Protein AF-A0A6J4MSC1-F1 (afdb_monomer_lite)

Structure (mmCIF, N/CA/C/O backbone):
data_AF-A0A6J4MSC1-F1
#
_entry.id   AF-A0A6J4MSC1-F1
#
loop_
_atom_site.group_PDB
_atom_site.id
_atom_site.type_symbol
_atom_site.label_atom_id
_atom_site.label_alt_id
_atom_site.label_comp_id
_atom_site.label_asym_id
_atom_site.label_entity_id
_atom_site.label_seq_id
_atom_site.pdbx_PDB_ins_code
_atom_site.Cartn_x
_atom_site.Cartn_y
_atom_site.Cartn_z
_atom_site.occupancy
_atom_site.B_iso_or_equiv
_atom_site.auth_seq_id
_atom_site.auth_comp_id
_atom_site.auth_asym_id
_atom_site.auth_atom_id
_atom_site.pdbx_PDB_model_num
ATOM 1 N N . MET A 1 1 ? -23.308 -33.483 -24.014 1.00 45.34 1 MET A N 1
ATOM 2 C CA . MET A 1 1 ? -23.322 -32.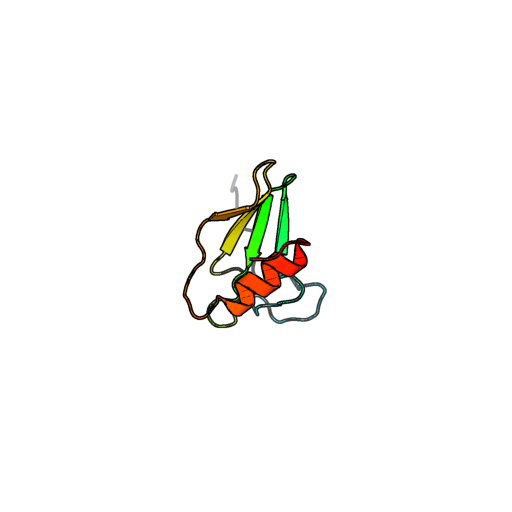605 -22.829 1.00 45.34 1 MET A CA 1
ATOM 3 C C . MET A 1 1 ? -21.873 -32.405 -22.459 1.00 45.34 1 MET A C 1
ATOM 5 O O . MET A 1 1 ? -21.268 -33.309 -21.906 1.00 45.34 1 MET A O 1
ATOM 9 N N . GLU A 1 2 ? -21.307 -31.296 -22.910 1.00 34.62 2 GLU A N 1
ATOM 10 C CA . GLU A 1 2 ? -19.905 -30.942 -22.717 1.00 34.62 2 GLU A CA 1
ATOM 11 C C . GLU A 1 2 ? -19.921 -29.574 -22.042 1.00 34.62 2 GLU A C 1
ATOM 13 O O . GLU A 1 2 ? -20.486 -28.621 -22.577 1.00 34.62 2 GLU A O 1
ATOM 18 N N . VAL A 1 3 ? -19.434 -29.526 -20.806 1.00 46.56 3 VAL A N 1
ATOM 19 C CA . VAL A 1 3 ? -19.241 -28.287 -20.054 1.00 46.56 3 VAL A CA 1
ATOM 20 C C . VAL A 1 3 ? -17.815 -27.835 -20.337 1.00 46.56 3 VAL A C 1
ATOM 22 O O . VAL A 1 3 ? -16.870 -28.368 -19.767 1.00 46.56 3 VAL A O 1
ATOM 25 N N . ALA A 1 4 ? -17.658 -26.919 -21.291 1.00 40.41 4 ALA A N 1
ATOM 26 C CA . ALA A 1 4 ? -16.374 -26.288 -21.556 1.00 40.41 4 ALA A CA 1
ATOM 27 C C . ALA A 1 4 ? -16.170 -25.131 -20.569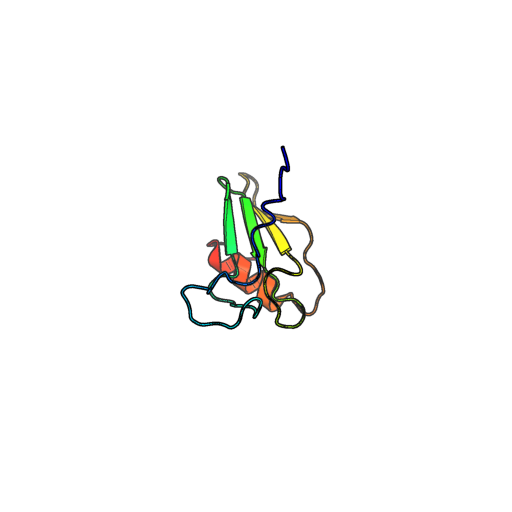 1.00 40.41 4 ALA A C 1
ATOM 29 O O . ALA A 1 4 ? -16.990 -24.216 -20.479 1.00 40.41 4 ALA A O 1
ATOM 30 N N . ASP A 1 5 ? -15.080 -25.254 -19.819 1.00 40.59 5 ASP A N 1
ATOM 31 C CA . ASP A 1 5 ? -14.520 -24.335 -18.836 1.00 40.59 5 ASP A CA 1
ATOM 32 C C . ASP A 1 5 ? -14.546 -22.868 -19.284 1.00 40.59 5 ASP A C 1
ATOM 34 O O . ASP A 1 5 ? -13.924 -22.483 -20.275 1.00 40.59 5 ASP A O 1
ATOM 38 N N . ALA A 1 6 ? -15.203 -22.023 -18.491 1.00 41.69 6 ALA A N 1
ATOM 39 C CA . ALA A 1 6 ? -15.039 -20.579 -18.551 1.00 41.69 6 ALA A CA 1
ATOM 40 C C . ALA A 1 6 ? -13.904 -20.168 -17.603 1.00 41.69 6 ALA A C 1
ATOM 42 O O . ALA A 1 6 ? -14.141 -19.588 -16.545 1.00 41.69 6 ALA A O 1
ATOM 43 N N . VAL A 1 7 ? -12.658 -20.463 -17.977 1.00 44.88 7 VAL A N 1
ATOM 44 C CA . VAL A 1 7 ? -11.515 -19.732 -17.420 1.00 44.88 7 VAL A CA 1
ATOM 45 C C . VAL A 1 7 ? -11.425 -18.440 -18.222 1.00 44.88 7 VAL A C 1
ATOM 47 O O . VAL A 1 7 ? -10.874 -18.420 -19.320 1.00 44.88 7 VAL A O 1
ATOM 50 N N . SER A 1 8 ? -12.063 -17.374 -17.729 1.00 42.53 8 SER A N 1
ATOM 51 C CA . SER A 1 8 ? -11.955 -16.065 -18.368 1.00 42.53 8 SER A CA 1
ATOM 52 C C . SER A 1 8 ? -10.508 -15.598 -18.280 1.00 42.53 8 SER A C 1
ATOM 54 O O . SER A 1 8 ? -9.977 -15.416 -17.183 1.00 42.53 8 SER A O 1
ATOM 56 N N . ASP A 1 9 ? -9.905 -15.425 -19.446 1.00 41.09 9 ASP A N 1
ATOM 57 C CA . ASP A 1 9 ? -8.602 -14.827 -19.678 1.00 41.09 9 ASP A CA 1
ATOM 58 C C . ASP A 1 9 ? -8.414 -13.555 -18.827 1.00 41.09 9 ASP A C 1
ATOM 60 O O . ASP A 1 9 ? -9.003 -12.505 -19.084 1.00 41.09 9 ASP A O 1
ATOM 64 N N . ALA A 1 10 ? -7.626 -13.664 -17.754 1.00 46.50 10 ALA A N 1
ATOM 65 C CA . ALA A 1 10 ? -7.291 -12.545 -16.874 1.00 46.50 10 ALA A CA 1
ATOM 66 C C . ALA A 1 10 ? -6.270 -11.587 -17.521 1.00 46.50 10 ALA A C 1
ATOM 68 O O . ALA A 1 10 ? -5.872 -10.600 -16.901 1.00 46.50 10 ALA A O 1
ATOM 69 N N . THR A 1 11 ? -5.826 -11.866 -18.751 1.00 47.47 11 THR A N 1
ATOM 70 C CA . THR A 1 11 ? -4.735 -11.149 -19.414 1.00 47.47 11 THR A CA 1
ATOM 71 C C . THR A 1 11 ? -5.196 -9.886 -20.153 1.00 47.47 11 THR A C 1
ATOM 73 O O . THR A 1 11 ? -4.360 -9.078 -20.548 1.00 47.47 11 THR A O 1
ATOM 76 N N . THR A 1 12 ? -6.504 -9.628 -20.273 1.00 42.09 12 THR A N 1
ATOM 77 C CA . THR A 1 12 ? -7.035 -8.453 -20.998 1.00 42.09 12 THR A CA 1
ATOM 78 C C . THR A 1 12 ? -7.760 -7.429 -20.126 1.00 42.09 12 THR A C 1
ATOM 80 O O . THR A 1 12 ? -8.626 -6.705 -20.622 1.00 42.09 12 THR A O 1
ATOM 83 N N . ARG A 1 13 ? -7.422 -7.299 -18.835 1.00 46.44 13 ARG A N 1
ATOM 84 C CA . ARG A 1 13 ? -7.830 -6.092 -18.101 1.00 46.44 13 ARG A CA 1
ATOM 85 C C . ARG A 1 13 ? -6.960 -4.929 -18.578 1.00 46.44 13 ARG A C 1
ATOM 87 O O . ARG A 1 13 ? -5.890 -4.693 -18.033 1.00 46.44 13 ARG A O 1
ATOM 94 N N . THR A 1 14 ? -7.405 -4.222 -19.613 1.00 44.00 14 THR A N 1
ATOM 95 C CA . THR A 1 14 ? -6.903 -2.877 -19.914 1.00 44.00 14 THR A CA 1
ATOM 96 C C . THR A 1 14 ? -7.141 -2.021 -18.678 1.00 44.00 14 THR A C 1
ATOM 98 O O . THR A 1 14 ? -8.297 -1.780 -18.317 1.00 44.00 14 THR A O 1
ATOM 101 N N . ASP A 1 15 ? -6.064 -1.626 -17.999 1.00 50.09 15 ASP A N 1
ATOM 102 C CA . ASP A 1 15 ? -6.162 -0.639 -16.933 1.00 50.09 15 ASP A CA 1
ATOM 103 C C . ASP A 1 15 ? -6.679 0.678 -17.530 1.00 50.09 15 ASP A C 1
ATOM 105 O O . ASP A 1 15 ? -6.269 1.060 -18.633 1.00 50.09 15 ASP A O 1
ATOM 109 N N . PRO A 1 16 ? -7.595 1.373 -16.835 1.00 51.09 16 PRO A N 1
ATOM 110 C CA . PRO A 1 16 ? -8.188 2.620 -17.320 1.00 51.09 16 PRO A CA 1
ATOM 111 C C . PRO A 1 16 ? -7.153 3.738 -17.547 1.00 51.09 16 PRO A C 1
ATOM 113 O O . PRO A 1 16 ? -7.460 4.715 -18.226 1.00 51.09 16 PRO A O 1
ATOM 116 N N . ASP A 1 17 ? -5.930 3.558 -17.045 1.00 59.19 17 ASP A N 1
ATOM 117 C CA . ASP A 1 17 ? -4.864 4.560 -17.021 1.00 59.19 17 ASP A CA 1
ATOM 118 C C . ASP A 1 17 ? -3.813 4.375 -18.137 1.00 59.19 17 ASP A C 1
ATOM 120 O O . ASP A 1 17 ? -2.850 5.134 -18.225 1.00 59.19 17 ASP A O 1
ATOM 124 N N . GLY A 1 18 ? -3.992 3.392 -19.033 1.00 57.47 18 GLY A N 1
ATOM 125 C CA . GLY A 1 18 ? -3.130 3.201 -20.212 1.00 57.47 18 GLY A CA 1
ATOM 126 C C . GLY A 1 18 ? -1.748 2.596 -19.931 1.00 57.47 18 GLY A C 1
ATOM 127 O O . GLY A 1 18 ? -0.888 2.608 -20.812 1.00 57.47 18 GLY A O 1
ATOM 128 N N . LEU A 1 19 ? -1.525 2.060 -18.729 1.00 61.25 19 LEU A N 1
ATOM 129 C CA . LEU A 1 19 ? -0.322 1.301 -18.385 1.00 61.25 19 LEU A CA 1
ATOM 130 C C . LEU A 1 19 ? -0.382 -0.122 -18.951 1.00 61.25 19 LEU A C 1
ATOM 132 O O . LEU A 1 19 ? -1.452 -0.727 -19.055 1.00 61.25 19 LEU A O 1
ATOM 136 N N . GLU A 1 20 ? 0.781 -0.673 -19.309 1.00 73.81 20 GLU A N 1
ATOM 137 C CA . GLU A 1 20 ? 0.854 -2.081 -19.695 1.00 73.81 20 GLU A CA 1
ATOM 138 C C . GLU A 1 20 ? 0.433 -2.984 -18.523 1.00 73.81 20 GLU A C 1
ATOM 140 O O . GLU A 1 20 ? 0.847 -2.737 -17.384 1.00 73.81 20 GLU A O 1
ATOM 145 N N . PRO A 1 21 ? -0.336 -4.061 -18.777 1.00 77.25 21 PRO A N 1
ATOM 146 C CA . PRO A 1 21 ? -0.788 -4.963 -17.729 1.00 77.25 21 PRO A CA 1
ATOM 147 C C . PRO A 1 21 ? 0.347 -5.447 -16.813 1.00 77.25 21 PRO A C 1
ATOM 149 O O . PRO A 1 21 ? 1.351 -6.034 -17.238 1.00 77.25 21 PRO A O 1
ATOM 152 N N . GLY A 1 22 ? 0.164 -5.215 -15.513 1.00 84.31 22 GLY A N 1
ATOM 153 C CA . GLY A 1 22 ? 1.099 -5.631 -14.471 1.00 84.31 22 GLY A CA 1
ATOM 154 C C . GLY A 1 22 ? 2.344 -4.753 -14.327 1.00 84.31 22 GLY A C 1
ATOM 155 O O . GLY A 1 22 ? 3.248 -5.140 -13.585 1.00 84.31 22 GLY A O 1
ATOM 156 N N . VAL A 1 23 ? 2.423 -3.598 -14.995 1.00 94.31 23 VAL A N 1
ATOM 157 C CA . VAL A 1 23 ? 3.347 -2.524 -14.595 1.00 94.31 23 VAL A CA 1
ATOM 158 C C . VAL A 1 23 ? 2.855 -1.924 -13.278 1.00 94.31 23 VAL A C 1
ATOM 160 O O . VAL A 1 23 ? 1.656 -1.755 -13.078 1.00 94.31 23 VAL A O 1
ATOM 163 N N . TYR A 1 24 ? 3.774 -1.656 -12.352 1.00 94.50 24 TYR A N 1
ATOM 164 C CA . TYR A 1 24 ? 3.426 -0.998 -11.095 1.00 94.50 24 TYR A CA 1
ATOM 165 C C . TYR A 1 24 ? 3.007 0.458 -11.332 1.00 94.50 24 TYR A C 1
ATOM 167 O O . TYR A 1 24 ? 3.773 1.228 -11.915 1.00 94.50 24 TYR A O 1
ATOM 175 N N . ASP A 1 25 ? 1.832 0.830 -10.823 1.00 95.31 25 ASP A N 1
ATOM 176 C CA . ASP A 1 25 ? 1.380 2.216 -10.734 1.00 95.31 25 ASP A CA 1
ATOM 177 C C . ASP A 1 25 ? 1.398 2.691 -9.271 1.00 95.31 25 ASP A C 1
ATOM 179 O O . ASP A 1 25 ? 0.601 2.210 -8.456 1.00 95.31 25 ASP A O 1
ATOM 183 N N . PRO A 1 26 ? 2.266 3.652 -8.907 1.00 95.00 26 PRO A N 1
ATOM 184 C CA . PRO A 1 26 ? 2.269 4.210 -7.564 1.00 95.00 26 PRO A CA 1
ATOM 185 C C . PRO A 1 26 ? 0.977 4.962 -7.224 1.00 95.00 26 PRO A C 1
ATOM 187 O O . PRO A 1 26 ? 0.641 5.041 -6.047 1.00 95.00 26 PRO A O 1
ATOM 190 N N . ALA A 1 27 ? 0.239 5.506 -8.199 1.00 95.38 27 ALA A N 1
ATOM 191 C CA . ALA A 1 27 ? -0.996 6.244 -7.929 1.00 95.38 27 ALA A CA 1
ATOM 192 C C . ALA A 1 27 ? -2.151 5.321 -7.502 1.00 95.38 27 ALA A C 1
ATOM 194 O O . ALA A 1 27 ? -3.013 5.729 -6.721 1.00 95.38 27 ALA A O 1
ATOM 195 N N . SER A 1 28 ? -2.138 4.064 -7.953 1.00 93.44 28 SER A N 1
ATOM 196 C CA . SER A 1 28 ? -3.119 3.039 -7.591 1.00 93.44 28 SER A CA 1
ATOM 197 C C . SER A 1 28 ? -2.611 2.050 -6.534 1.00 93.44 28 SER A C 1
ATOM 199 O O . SER A 1 28 ? -3.209 0.987 -6.349 1.00 93.44 28 SER A O 1
ATOM 201 N N . ALA A 1 29 ? -1.504 2.355 -5.847 1.00 96.44 29 ALA A N 1
ATOM 202 C CA . ALA A 1 29 ? -0.829 1.411 -4.953 1.00 96.44 29 ALA A CA 1
ATOM 203 C C . ALA A 1 29 ? -1.632 1.052 -3.690 1.00 96.44 29 ALA A C 1
ATOM 205 O O . ALA A 1 29 ? -1.274 0.105 -2.998 1.00 96.44 29 ALA A O 1
ATOM 206 N N . ALA A 1 30 ? -2.720 1.761 -3.375 1.00 97.81 30 ALA A N 1
ATOM 207 C CA . ALA A 1 30 ? -3.579 1.463 -2.233 1.00 97.81 30 ALA A CA 1
ATOM 208 C C . ALA A 1 30 ? -5.021 1.180 -2.668 1.00 97.81 30 ALA A C 1
ATOM 210 O O . ALA A 1 30 ? -5.656 1.978 -3.356 1.00 97.81 30 ALA A O 1
ATOM 211 N N . ARG A 1 31 ? -5.577 0.059 -2.200 1.00 97.56 31 ARG A N 1
ATOM 212 C CA . ARG A 1 31 ? -6.969 -0.331 -2.451 1.00 97.56 31 ARG A CA 1
ATOM 213 C C . ARG A 1 31 ? -7.661 -0.743 -1.160 1.00 97.56 31 ARG A C 1
ATOM 215 O O . ARG A 1 31 ? -7.223 -1.669 -0.480 1.00 97.56 31 ARG A O 1
ATOM 222 N N . GLN A 1 32 ? -8.788 -0.109 -0.847 1.00 97.62 32 GLN A N 1
ATOM 223 C CA . GLN A 1 32 ? -9.591 -0.495 0.310 1.00 97.62 32 GLN A CA 1
ATOM 224 C C . GLN A 1 32 ? -10.336 -1.809 0.033 1.00 97.62 32 GLN A C 1
ATOM 226 O O . GLN A 1 32 ? -11.028 -1.938 -0.978 1.00 97.62 32 GLN A O 1
ATOM 231 N N . LEU A 1 33 ? -10.191 -2.789 0.927 1.00 97.31 33 LEU A N 1
ATOM 232 C CA . LEU A 1 33 ? -10.887 -4.082 0.847 1.00 97.31 33 LEU A CA 1
ATOM 233 C C . LEU A 1 33 ? -12.146 -4.103 1.712 1.00 97.31 33 LEU A C 1
ATOM 235 O O . LEU A 1 33 ? -13.169 -4.662 1.329 1.00 97.31 33 LEU A O 1
ATOM 239 N N . ALA A 1 34 ? -12.047 -3.495 2.891 1.00 97.50 34 ALA A N 1
ATOM 240 C CA . ALA A 1 34 ? -13.124 -3.329 3.852 1.00 97.50 34 ALA A CA 1
ATOM 241 C C . ALA A 1 34 ? -12.846 -2.083 4.702 1.00 97.50 34 ALA A C 1
ATOM 243 O O . ALA A 1 34 ? -11.769 -1.486 4.625 1.00 97.50 34 ALA A O 1
ATOM 244 N N . LYS A 1 35 ? -13.804 -1.685 5.546 1.00 96.62 35 LYS A N 1
ATOM 245 C CA . LYS A 1 35 ? -13.602 -0.567 6.476 1.00 96.62 35 LYS A CA 1
ATOM 246 C C . LYS A 1 35 ? -12.367 -0.830 7.346 1.00 96.62 35 LYS A C 1
ATOM 248 O O . LYS A 1 35 ? -12.343 -1.797 8.099 1.00 96.62 35 LYS A O 1
ATOM 253 N N . GLY A 1 36 ? -11.370 0.047 7.237 1.00 97.00 36 GLY A N 1
ATOM 254 C CA . GLY A 1 36 ? -10.113 -0.055 7.983 1.00 97.00 36 GLY A CA 1
ATOM 255 C C . GLY A 1 36 ? -9.157 -1.152 7.500 1.00 97.00 36 GLY A C 1
ATOM 256 O O . GLY A 1 36 ? -8.180 -1.417 8.186 1.00 97.00 36 GLY A O 1
ATOM 257 N N . VAL A 1 37 ? -9.406 -1.785 6.349 1.00 98.19 37 VAL A N 1
ATOM 258 C CA . VAL A 1 37 ? -8.517 -2.803 5.769 1.00 98.19 37 VAL A CA 1
ATOM 259 C C . VAL A 1 37 ? -8.121 -2.386 4.362 1.00 98.19 37 VAL A C 1
ATOM 261 O O . VAL A 1 37 ? -8.973 -2.274 3.474 1.00 98.19 37 VAL A O 1
ATOM 264 N N . TRP A 1 38 ? -6.823 -2.200 4.158 1.00 98.38 38 TRP A N 1
ATOM 265 C CA . TRP A 1 38 ? -6.241 -1.787 2.888 1.00 98.38 38 TRP A CA 1
ATOM 266 C C . TRP A 1 38 ? -5.248 -2.825 2.390 1.00 98.38 38 TRP A C 1
ATOM 268 O O . TRP A 1 38 ? -4.465 -3.367 3.166 1.00 98.38 38 TRP A O 1
ATOM 278 N N . LEU A 1 39 ? -5.281 -3.067 1.085 1.00 97.75 39 LEU A N 1
ATOM 279 C CA . LEU A 1 39 ? -4.227 -3.752 0.355 1.00 97.75 39 LEU A CA 1
ATOM 280 C C . LEU A 1 39 ? -3.298 -2.694 -0.231 1.00 97.75 39 LEU A C 1
ATOM 282 O O . LEU A 1 39 ? -3.775 -1.766 -0.887 1.00 97.75 39 LEU A O 1
ATOM 286 N N . LEU A 1 40 ? -2.001 -2.854 0.004 1.00 97.75 40 LEU A N 1
ATOM 287 C CA . LEU A 1 40 ? -0.948 -1.978 -0.485 1.00 97.75 40 LEU A CA 1
ATOM 288 C C . LEU A 1 40 ? -0.048 -2.766 -1.437 1.00 97.75 40 LEU A C 1
ATOM 290 O O . LEU A 1 40 ? 0.569 -3.752 -1.036 1.00 97.75 40 LEU A O 1
ATOM 294 N N . ASP A 1 41 ? 0.018 -2.351 -2.693 1.00 96.00 41 AS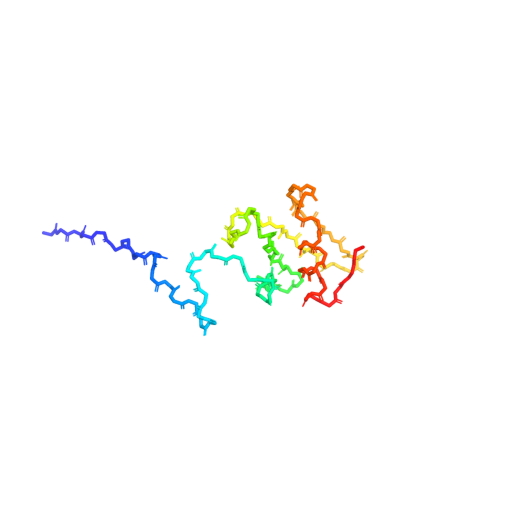P A N 1
ATOM 295 C CA . ASP A 1 41 ? 0.946 -2.904 -3.669 1.00 96.00 41 ASP A CA 1
ATOM 296 C C . ASP A 1 41 ? 2.344 -2.324 -3.438 1.00 96.00 41 ASP A C 1
ATOM 298 O O . ASP A 1 41 ? 2.523 -1.116 -3.296 1.00 96.00 41 ASP A O 1
ATOM 302 N N . THR A 1 42 ? 3.346 -3.193 -3.382 1.00 95.62 42 THR A N 1
ATOM 303 C CA . THR A 1 42 ? 4.734 -2.788 -3.127 1.00 95.62 42 THR A CA 1
ATOM 304 C C . THR A 1 42 ? 5.501 -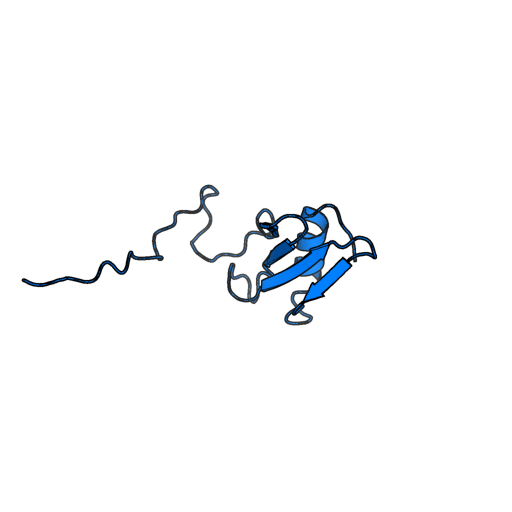2.462 -4.407 1.00 95.62 42 THR A C 1
ATOM 306 O O . THR A 1 42 ? 6.624 -1.952 -4.334 1.00 95.62 42 THR A O 1
ATOM 309 N N . GLY A 1 43 ? 4.941 -2.776 -5.582 1.00 95.38 43 GLY A N 1
ATOM 310 C CA . GLY A 1 43 ? 5.621 -2.585 -6.860 1.00 95.38 43 GLY A CA 1
ATOM 311 C C . GLY A 1 43 ? 6.891 -3.418 -6.997 1.00 95.38 43 GLY A C 1
ATOM 312 O O . GLY A 1 43 ? 7.873 -2.965 -7.592 1.00 95.38 43 GLY A O 1
ATOM 313 N N . PHE A 1 44 ? 6.922 -4.604 -6.383 1.00 95.00 44 PHE A N 1
ATOM 314 C CA . PHE A 1 44 ? 8.103 -5.460 -6.341 1.00 95.00 44 PHE A CA 1
ATOM 315 C C . PHE A 1 44 ? 8.664 -5.703 -7.751 1.00 95.00 44 PHE A C 1
ATOM 317 O O . PHE A 1 44 ? 7.957 -6.146 -8.654 1.00 95.00 44 PHE A O 1
ATOM 324 N N . GLN A 1 45 ? 9.947 -5.376 -7.946 1.00 94.50 45 GLN A N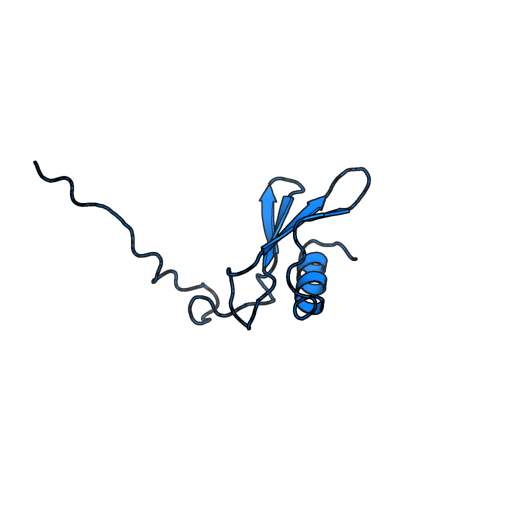 1
ATOM 325 C CA . GLN A 1 45 ? 10.631 -5.421 -9.250 1.00 94.50 45 GLN A CA 1
ATOM 326 C C . GLN A 1 45 ? 9.945 -4.595 -10.361 1.00 94.50 45 GLN A C 1
ATOM 328 O O . GLN A 1 45 ? 10.033 -4.932 -11.539 1.00 94.50 45 GLN A O 1
ATOM 333 N N . GLY A 1 46 ? 9.262 -3.505 -9.995 1.00 94.12 46 GLY A N 1
ATOM 334 C CA . GLY A 1 46 ? 8.539 -2.635 -10.929 1.00 94.12 46 GLY A CA 1
ATOM 335 C C . GLY A 1 46 ? 7.233 -3.239 -11.454 1.00 94.12 46 GLY A C 1
ATOM 336 O O . GLY A 1 46 ? 6.673 -2.739 -12.431 1.00 94.12 46 GLY A O 1
ATOM 337 N N . ARG A 1 47 ? 6.753 -4.324 -10.836 1.00 95.06 47 ARG A N 1
ATOM 338 C CA . ARG A 1 47 ? 5.546 -5.043 -11.247 1.00 95.06 47 ARG A CA 1
ATOM 339 C C . ARG A 1 47 ? 4.425 -4.833 -10.237 1.00 95.06 47 ARG A C 1
ATOM 341 O O . ARG A 1 47 ? 4.641 -4.971 -9.035 1.00 95.06 47 ARG A O 1
ATOM 348 N N . GLY A 1 48 ? 3.236 -4.532 -10.745 1.00 94.25 48 GLY A N 1
ATOM 349 C CA . GLY A 1 48 ? 2.017 -4.464 -9.948 1.00 94.25 48 GLY A CA 1
ATOM 350 C C . GLY A 1 48 ? 1.464 -5.859 -9.650 1.00 94.25 48 GLY A C 1
ATOM 351 O O . GLY A 1 48 ? 1.599 -6.784 -10.453 1.00 94.25 48 GLY A O 1
ATOM 352 N N . GLY A 1 49 ? 0.838 -6.011 -8.488 1.00 91.00 49 GLY A N 1
ATOM 353 C CA . GLY A 1 49 ? 0.082 -7.189 -8.071 1.00 91.00 49 GLY A CA 1
ATOM 354 C C . GLY A 1 49 ? 0.923 -8.391 -7.638 1.00 91.00 49 GLY A C 1
ATOM 355 O O . GLY A 1 49 ? 0.368 -9.478 -7.497 1.00 91.00 49 GLY A O 1
ATOM 356 N N . VAL A 1 50 ? 2.238 -8.233 -7.442 1.00 92.50 50 VAL A N 1
ATOM 357 C CA . VAL A 1 50 ? 3.146 -9.358 -7.138 1.00 92.50 50 VAL A CA 1
ATOM 358 C C . VAL A 1 50 ? 3.289 -9.604 -5.637 1.00 92.50 50 VAL A C 1
ATOM 360 O O . VAL A 1 50 ? 3.085 -10.723 -5.173 1.00 92.50 50 VAL A O 1
ATOM 363 N N . VAL A 1 51 ? 3.641 -8.566 -4.874 1.00 93.12 51 VAL A N 1
ATOM 364 C CA . VAL A 1 51 ? 3.769 -8.626 -3.412 1.00 93.12 51 VAL A CA 1
ATOM 365 C C . VAL A 1 51 ? 2.932 -7.509 -2.820 1.00 93.12 51 VAL A C 1
ATOM 367 O O . VAL A 1 51 ? 3.138 -6.337 -3.142 1.00 93.12 51 VAL A O 1
ATOM 370 N N . ALA A 1 52 ? 2.005 -7.883 -1.945 1.00 93.38 52 ALA A N 1
ATOM 371 C CA . ALA A 1 52 ? 1.122 -6.955 -1.265 1.00 93.38 52 ALA A CA 1
ATOM 372 C C . ALA A 1 52 ? 1.390 -6.951 0.241 1.00 93.38 52 ALA A C 1
ATOM 374 O O . ALA A 1 52 ? 1.529 -8.013 0.849 1.00 93.38 52 ALA A O 1
ATOM 375 N N . ALA A 1 53 ? 1.382 -5.757 0.820 1.00 96.81 53 ALA A N 1
ATOM 376 C CA . ALA A 1 53 ? 1.241 -5.553 2.251 1.00 96.81 53 ALA A CA 1
ATOM 377 C C . ALA A 1 53 ? -0.229 -5.283 2.589 1.00 96.81 53 ALA A C 1
ATOM 379 O O . ALA A 1 53 ? -1.001 -4.812 1.749 1.00 96.81 53 ALA A O 1
ATOM 380 N N . TYR A 1 54 ? -0.620 -5.533 3.835 1.00 97.62 54 TYR A N 1
ATOM 381 C CA . TYR A 1 54 ? -1.920 -5.099 4.344 1.00 97.62 54 TYR A CA 1
ATOM 382 C C . TYR A 1 54 ? -1.738 -4.061 5.438 1.00 97.62 54 TYR A C 1
ATOM 384 O O . TYR A 1 54 ? -0.938 -4.255 6.351 1.00 97.62 54 TYR A O 1
ATOM 392 N N . LEU A 1 55 ? -2.527 -2.991 5.368 1.00 98.00 55 LEU A N 1
ATOM 393 C CA . LEU A 1 55 ? -2.656 -2.012 6.439 1.00 98.00 55 LEU A CA 1
ATOM 394 C C . LEU A 1 55 ? -4.011 -2.188 7.122 1.00 98.00 55 LEU A C 1
ATOM 396 O O . LEU A 1 55 ? -5.067 -2.069 6.492 1.00 98.00 55 LEU A O 1
ATOM 400 N N . LEU A 1 56 ? -3.964 -2.458 8.423 1.00 97.75 56 LEU A N 1
ATOM 401 C CA . LEU A 1 56 ? -5.124 -2.527 9.299 1.00 97.75 56 LEU A CA 1
ATOM 402 C C . LEU A 1 56 ? -5.170 -1.258 10.150 1.00 97.75 56 LEU A C 1
ATOM 404 O O . LEU A 1 56 ? -4.227 -0.957 10.883 1.00 97.75 56 LEU A O 1
ATOM 408 N N . VAL A 1 57 ? -6.274 -0.526 10.050 1.00 97.75 57 VAL A N 1
ATOM 409 C CA . VAL A 1 57 ? -6.537 0.705 10.797 1.00 97.75 57 VAL A CA 1
ATOM 410 C C . VAL A 1 57 ? -7.515 0.374 11.919 1.00 97.75 57 VAL A C 1
ATOM 412 O O . VAL A 1 57 ? -8.702 0.140 11.676 1.00 97.75 57 VAL A O 1
ATOM 415 N N . GLY A 1 58 ? -7.003 0.318 13.146 1.00 94.56 58 GLY A N 1
ATOM 416 C CA . GLY A 1 58 ? -7.770 0.055 14.360 1.00 94.56 58 GLY A CA 1
ATOM 417 C C . GLY A 1 58 ? -7.894 1.288 15.255 1.00 94.56 58 GLY A C 1
ATOM 418 O O . GLY A 1 58 ? -7.297 2.329 14.998 1.00 94.56 58 GLY A O 1
ATOM 419 N N . ALA A 1 59 ? -8.660 1.162 16.342 1.00 93.25 59 ALA A N 1
ATOM 420 C CA . ALA A 1 59 ? -8.810 2.235 17.331 1.00 93.25 59 ALA A CA 1
ATOM 421 C C . ALA A 1 59 ? -7.485 2.597 18.030 1.00 93.25 59 ALA A C 1
ATOM 423 O O . ALA A 1 59 ? -7.263 3.756 18.359 1.00 93.25 59 ALA A O 1
ATOM 424 N N . GLU A 1 60 ? -6.607 1.609 18.211 1.00 92.44 60 GLU A N 1
ATOM 425 C CA . GLU A 1 60 ? -5.318 1.743 18.907 1.00 92.44 60 GLU A CA 1
ATOM 426 C C . GLU A 1 60 ? -4.154 2.098 17.964 1.00 92.44 60 GLU A C 1
ATOM 428 O O . GLU A 1 60 ? -3.009 2.201 18.400 1.00 92.44 60 GLU A O 1
ATOM 433 N N . GLY A 1 61 ? -4.424 2.266 16.664 1.00 94.06 61 GLY A N 1
ATOM 434 C CA . GLY A 1 61 ? -3.421 2.657 15.677 1.00 94.06 61 GLY A CA 1
ATOM 435 C C . GLY A 1 61 ? -3.357 1.748 14.454 1.00 94.06 61 GLY A C 1
ATOM 436 O O . GLY A 1 61 ? -4.347 1.138 14.039 1.00 94.06 61 GLY A O 1
ATOM 437 N N . LEU A 1 62 ? -2.172 1.714 13.848 1.00 97.12 62 LEU A N 1
ATOM 438 C CA . LEU A 1 62 ? -1.906 1.064 12.569 1.00 97.12 62 LEU A CA 1
ATOM 439 C C . LEU A 1 62 ? -1.185 -0.267 12.774 1.00 97.12 62 LEU A C 1
ATOM 441 O O . LEU A 1 62 ? -0.297 -0.390 13.615 1.00 97.12 62 LEU A O 1
ATOM 445 N N . THR A 1 63 ? -1.541 -1.268 11.977 1.00 96.88 63 THR A N 1
ATOM 446 C CA . THR A 1 63 ? -0.808 -2.535 11.890 1.00 96.88 63 THR A CA 1
ATOM 447 C C .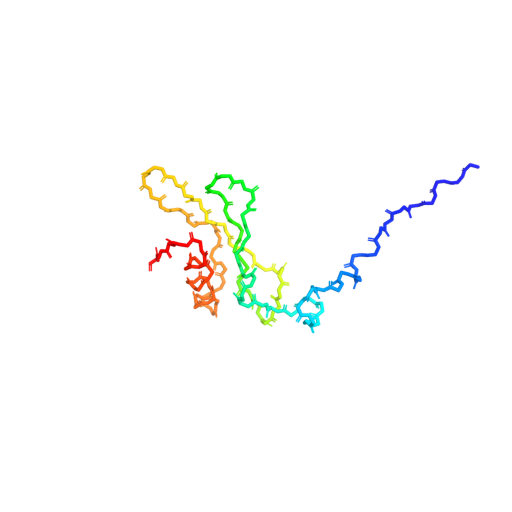 THR A 1 63 ? -0.498 -2.842 10.437 1.00 96.88 63 THR A C 1
ATOM 449 O O . THR A 1 63 ? -1.396 -2.838 9.597 1.00 96.88 63 THR A O 1
ATOM 452 N N . LEU A 1 64 ? 0.769 -3.144 10.158 1.00 96.06 64 LEU A N 1
ATOM 453 C CA . LEU A 1 64 ? 1.209 -3.664 8.870 1.00 96.06 64 LEU A CA 1
ATOM 454 C C . LEU A 1 64 ? 1.381 -5.174 8.944 1.00 96.06 64 LEU A C 1
ATOM 456 O O . LEU A 1 64 ? 1.990 -5.694 9.878 1.00 96.06 64 LEU A O 1
ATOM 460 N N . VAL A 1 65 ? 0.880 -5.864 7.927 1.00 96.12 65 VAL A N 1
ATOM 461 C CA . VAL A 1 65 ? 1.100 -7.295 7.722 1.00 96.12 65 VAL A CA 1
ATOM 462 C C . VAL A 1 65 ? 1.882 -7.473 6.431 1.00 96.12 65 VAL A C 1
ATOM 464 O O . VAL A 1 65 ? 1.430 -6.996 5.393 1.00 96.12 65 VAL A O 1
ATOM 467 N N . GLU A 1 66 ? 3.011 -8.184 6.529 1.00 84.25 66 GLU A N 1
ATOM 468 C CA . GLU A 1 66 ? 3.933 -8.507 5.430 1.00 84.25 66 GLU A CA 1
ATOM 469 C C . GLU A 1 66 ? 4.431 -7.266 4.669 1.00 84.25 66 GLU A C 1
ATOM 471 O O . GLU A 1 66 ? 3.785 -6.774 3.754 1.00 84.25 66 GLU A O 1
ATOM 476 N N . THR A 1 67 ? 5.595 -6.732 5.043 1.00 80.06 67 THR A N 1
ATOM 477 C CA . THR A 1 67 ? 6.123 -5.491 4.444 1.00 80.06 67 THR A CA 1
ATOM 478 C C . THR A 1 67 ? 6.962 -5.718 3.184 1.00 80.06 67 THR A C 1
ATOM 480 O O . THR A 1 67 ? 7.445 -4.748 2.599 1.00 80.06 67 THR A O 1
ATOM 483 N N . GLY A 1 68 ? 7.158 -6.971 2.762 1.00 83.25 68 GLY A N 1
ATOM 484 C CA . GLY A 1 68 ? 7.971 -7.308 1.603 1.00 83.25 68 GLY A CA 1
ATOM 485 C C . GLY A 1 68 ? 9.467 -7.048 1.814 1.00 83.25 68 GLY A C 1
ATOM 486 O O . GLY A 1 68 ? 9.990 -7.068 2.930 1.00 83.25 68 GLY A O 1
ATOM 487 N N . ALA A 1 69 ? 10.182 -6.824 0.710 1.00 91.69 69 ALA A N 1
ATOM 488 C CA . ALA A 1 69 ? 11.623 -6.592 0.720 1.00 91.69 69 ALA A CA 1
ATOM 489 C C . ALA A 1 69 ? 11.971 -5.153 1.140 1.00 91.69 69 ALA A C 1
ATOM 491 O O . ALA A 1 69 ? 11.269 -4.207 0.803 1.00 91.69 69 ALA A O 1
ATOM 492 N N . ALA A 1 70 ? 13.129 -4.946 1.776 1.00 94.75 70 ALA A N 1
ATOM 493 C CA . ALA A 1 70 ? 13.587 -3.598 2.144 1.00 94.75 70 ALA A CA 1
ATOM 494 C C . ALA A 1 70 ? 13.679 -2.632 0.940 1.00 94.75 70 ALA A C 1
ATOM 496 O O . ALA A 1 70 ? 13.498 -1.429 1.094 1.00 94.75 70 ALA A O 1
ATOM 497 N N . SER A 1 71 ? 13.904 -3.157 -0.270 1.00 95.38 71 SER A N 1
ATOM 498 C CA . SER A 1 71 ? 13.933 -2.382 -1.517 1.00 95.38 71 SER A CA 1
ATOM 499 C C . SER A 1 71 ? 12.587 -1.770 -1.915 1.00 95.38 71 SER A C 1
ATOM 501 O O . SER A 1 71 ? 12.559 -0.936 -2.811 1.00 95.38 71 SER A O 1
ATOM 503 N N . THR A 1 72 ? 11.475 -2.188 -1.304 1.00 95.50 72 THR A N 1
ATOM 504 C CA . THR A 1 72 ? 10.135 -1.643 -1.573 1.00 95.50 72 THR A CA 1
ATOM 505 C C . THR A 1 72 ? 9.646 -0.702 -0.471 1.00 95.50 72 THR A C 1
ATOM 507 O O . THR A 1 72 ? 8.477 -0.328 -0.472 1.00 95.50 72 THR A O 1
ATOM 510 N N . LEU A 1 73 ? 10.505 -0.309 0.479 1.00 95.25 73 LEU A N 1
ATOM 511 C CA . LEU A 1 73 ? 10.093 0.486 1.640 1.00 95.25 73 LEU A CA 1
ATOM 512 C C . LEU A 1 73 ? 9.523 1.859 1.250 1.00 95.25 73 LEU A C 1
ATOM 514 O O . LEU A 1 73 ? 8.523 2.283 1.824 1.00 95.25 73 LEU A O 1
ATOM 518 N N . ASP A 1 74 ? 10.112 2.527 0.257 1.00 96.12 74 ASP A N 1
ATOM 519 C CA . ASP A 1 74 ? 9.620 3.828 -0.216 1.00 96.12 74 ASP A CA 1
ATOM 520 C C . ASP A 1 74 ? 8.236 3.700 -0.865 1.00 96.12 74 ASP A C 1
ATOM 522 O O . ASP A 1 74 ? 7.342 4.496 -0.581 1.00 96.12 74 ASP A O 1
ATOM 526 N N . ASN A 1 75 ? 8.022 2.642 -1.656 1.00 96.56 75 ASN A N 1
ATOM 527 C CA . ASN A 1 75 ? 6.711 2.331 -2.229 1.00 96.56 75 ASN A CA 1
ATOM 528 C C . ASN A 1 75 ? 5.682 2.025 -1.135 1.00 96.56 75 ASN A C 1
ATOM 530 O O . ASN A 1 75 ? 4.563 2.524 -1.196 1.00 96.56 75 ASN A O 1
ATOM 534 N N . LEU A 1 76 ? 6.062 1.262 -0.105 1.00 96.44 76 LEU A N 1
ATOM 535 C CA . LEU A 1 76 ? 5.185 0.964 1.028 1.00 96.44 76 LEU A CA 1
ATOM 536 C C . LEU A 1 76 ? 4.771 2.240 1.774 1.00 96.44 76 LEU A C 1
ATOM 538 O O . LEU A 1 76 ? 3.590 2.423 2.060 1.00 96.44 76 LEU A O 1
ATOM 542 N N . ARG A 1 77 ? 5.721 3.139 2.060 1.00 96.62 77 ARG A N 1
ATOM 543 C CA . ARG A 1 77 ? 5.442 4.436 2.702 1.00 96.62 77 ARG A CA 1
ATOM 544 C C . ARG A 1 77 ? 4.513 5.294 1.847 1.00 96.62 77 ARG A C 1
ATOM 546 O O . ARG A 1 77 ? 3.538 5.831 2.365 1.00 96.62 77 ARG A O 1
ATOM 553 N N . ALA A 1 78 ? 4.771 5.372 0.542 1.00 96.94 78 ALA A N 1
ATOM 554 C CA . ALA A 1 78 ? 3.908 6.088 -0.393 1.00 96.94 78 ALA A CA 1
ATOM 555 C C . ALA A 1 78 ? 2.489 5.495 -0.425 1.00 96.94 78 ALA A C 1
ATOM 557 O O . ALA A 1 78 ? 1.513 6.238 -0.344 1.00 96.94 78 ALA A O 1
ATOM 558 N N . ALA A 1 79 ? 2.358 4.166 -0.459 1.00 96.75 79 ALA A N 1
ATOM 559 C CA . ALA A 1 79 ? 1.064 3.495 -0.436 1.00 96.75 79 ALA A CA 1
ATOM 560 C C . ALA A 1 79 ? 0.306 3.737 0.883 1.00 96.75 79 ALA A C 1
ATOM 562 O O . ALA A 1 79 ? -0.901 3.970 0.854 1.00 96.75 79 ALA A O 1
ATOM 563 N N . VAL A 1 80 ? 0.988 3.757 2.037 1.00 97.50 80 VAL A N 1
ATOM 564 C CA . VAL A 1 80 ? 0.358 4.142 3.315 1.00 97.50 80 VAL A CA 1
ATOM 565 C C . VAL A 1 80 ? -0.115 5.598 3.285 1.00 97.50 80 VAL A C 1
ATOM 567 O O . VAL A 1 80 ? -1.243 5.868 3.703 1.00 97.50 80 VAL A O 1
ATOM 570 N N . ALA A 1 81 ? 0.663 6.517 2.710 1.00 98.00 81 ALA A N 1
ATOM 571 C CA . ALA A 1 81 ? 0.258 7.916 2.561 1.00 98.00 81 ALA A CA 1
ATOM 572 C C . ALA A 1 81 ? -1.037 8.079 1.743 1.00 98.00 81 ALA A C 1
ATOM 574 O O . ALA A 1 81 ? -1.890 8.893 2.103 1.00 98.00 81 ALA A O 1
ATOM 575 N N . LEU A 1 82 ? -1.253 7.251 0.712 1.00 97.75 82 LEU A N 1
ATOM 576 C CA . LEU A 1 82 ? -2.508 7.236 -0.061 1.00 97.75 82 LEU A CA 1
ATOM 577 C C . LEU A 1 82 ? -3.737 6.854 0.780 1.00 97.75 82 LEU A C 1
ATOM 579 O O . LEU A 1 82 ? -4.860 7.201 0.419 1.00 97.75 82 LEU A O 1
ATOM 583 N N . THR A 1 83 ? -3.545 6.171 1.912 1.00 97.25 83 THR A N 1
ATOM 584 C CA . THR A 1 83 ? -4.629 5.831 2.850 1.00 97.25 83 THR A CA 1
ATOM 585 C C . THR A 1 83 ? -4.934 6.945 3.859 1.00 97.25 83 THR A C 1
ATOM 587 O O . THR A 1 83 ? -5.851 6.801 4.666 1.00 97.25 83 THR A O 1
ATOM 590 N N . GLY A 1 84 ? -4.198 8.065 3.810 1.00 97.12 84 GLY A N 1
ATOM 591 C CA . GLY A 1 84 ? -4.317 9.176 4.761 1.00 97.12 84 GLY A CA 1
ATOM 592 C C . GLY A 1 84 ? -3.557 8.956 6.073 1.00 97.12 84 GLY A C 1
ATOM 593 O O . GLY A 1 84 ? -3.883 9.581 7.083 1.00 97.12 84 GLY A O 1
ATOM 594 N N . HIS A 1 85 ? -2.569 8.060 6.070 1.00 96.62 85 HIS A N 1
ATOM 595 C CA . HIS A 1 85 ? -1.783 7.661 7.237 1.00 96.62 85 HIS A CA 1
ATOM 596 C C . HIS A 1 85 ? -0.275 7.804 6.976 1.00 96.62 85 HIS A C 1
ATOM 598 O O . HIS A 1 85 ? 0.139 8.010 5.841 1.00 96.62 85 HIS A O 1
ATOM 604 N N . ASP A 1 86 ? 0.547 7.690 8.020 1.00 93.69 86 ASP A N 1
ATOM 605 C CA . ASP A 1 86 ? 2.014 7.777 7.944 1.00 93.69 86 ASP A CA 1
ATOM 606 C C . ASP A 1 86 ? 2.670 6.711 8.845 1.00 93.69 86 ASP A C 1
ATOM 608 O O . ASP A 1 86 ? 2.018 6.219 9.774 1.00 93.69 86 ASP A O 1
ATOM 612 N N . LEU A 1 87 ? 3.927 6.344 8.554 1.00 83.06 87 LEU A N 1
ATOM 613 C CA . LEU A 1 87 ? 4.715 5.307 9.250 1.00 83.06 87 LEU A CA 1
ATOM 614 C C . LEU A 1 87 ? 6.007 5.828 9.886 1.00 83.06 87 LEU A C 1
ATOM 616 O O . LEU A 1 87 ? 6.880 6.329 9.136 1.00 83.06 87 LEU A O 1
#

InterPro domains:
  IPR036866 Ribonuclease Z/Hydroxyacylglutathione hydrolase-like [SSF56281] (29-81)

Sequence (87 aa):
MEVADAVSDATTRTDPDGLEPGVYDPASAARQLAKGVWLLDTGFQGRGGVVAAYLLVGAEGLTLVETGAASTLDNLRAAVALTGHDL

Foldseek 3Di:
DDDDDPPPDPLPPCDPVRDHAFFDDLLPQWDDPDVQKIWGFLCVVRGGPDDIWIWGQDPVGIDIDDPDDPVSNVSSQSRQVSVVDGD

Radius of gyration: 15.75 Å; chains: 1; bounding box: 37×42×42 Å

Secondary structure (DSSP, 8-state):
---------GGG---TT-PPTTB--GGG-EEEEETTEEEEE--GGGBTTSSEEEEEEETTEEEEE----GGGHHHHHHHHHHTT---

pLDDT: mean 83.86, std 20.48, range [34.62, 98.38]

Organism: NCBI:txid253824